Protein AF-A0A662LZW8-F1 (afdb_monomer)

Structure (mmCIF, N/CA/C/O backbone):
data_AF-A0A662LZW8-F1
#
_entry.id   AF-A0A662LZW8-F1
#
loop_
_atom_site.group_PDB
_atom_site.id
_atom_site.type_symbol
_atom_site.label_atom_id
_atom_site.labe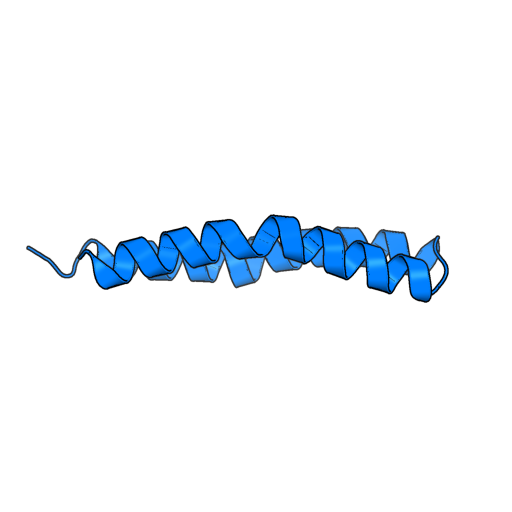l_alt_id
_atom_site.label_comp_id
_atom_site.label_asym_id
_atom_site.label_entity_id
_atom_site.label_seq_id
_atom_site.pdbx_PDB_ins_code
_atom_site.Cartn_x
_atom_site.Cartn_y
_atom_site.Cartn_z
_atom_site.occupancy
_atom_site.B_iso_or_equiv
_atom_site.auth_seq_id
_atom_site.auth_comp_id
_atom_site.auth_asym_id
_atom_site.auth_atom_id
_atom_site.pdbx_PDB_model_num
ATOM 1 N N . MET A 1 1 ? -23.043 7.984 23.585 1.00 44.59 1 MET A N 1
ATOM 2 C CA . MET A 1 1 ? -22.114 8.854 22.821 1.00 44.59 1 MET A CA 1
ATOM 3 C C . MET A 1 1 ? -21.083 7.993 22.073 1.00 44.59 1 MET A C 1
ATOM 5 O O . MET A 1 1 ? -19.888 8.224 22.212 1.00 44.59 1 MET A O 1
ATOM 9 N N . SER A 1 2 ? -21.522 6.968 21.330 1.00 53.56 2 SER A N 1
ATOM 10 C CA . SER A 1 2 ? -20.659 5.877 20.828 1.00 53.56 2 SER A CA 1
ATOM 11 C C . SER A 1 2 ? -20.463 5.853 19.307 1.00 53.56 2 SER A C 1
ATOM 13 O O . SER A 1 2 ? -19.440 5.353 18.858 1.00 53.56 2 SER A O 1
ATOM 15 N N . ASP A 1 3 ? -21.356 6.448 18.512 1.00 57.16 3 ASP A N 1
ATOM 16 C CA . ASP A 1 3 ? -21.280 6.333 17.044 1.00 57.16 3 ASP A CA 1
ATOM 17 C C . ASP A 1 3 ? -20.315 7.334 16.390 1.00 57.16 3 ASP A C 1
ATOM 19 O O . ASP A 1 3 ? -19.703 7.039 15.360 1.00 57.16 3 ASP A O 1
ATOM 23 N N . ASP A 1 4 ? -20.084 8.492 17.021 1.00 59.66 4 ASP A N 1
ATOM 24 C CA . ASP A 1 4 ? -19.325 9.581 16.394 1.00 59.66 4 ASP A CA 1
ATOM 25 C C . ASP A 1 4 ? -17.837 9.270 16.155 1.00 59.66 4 ASP A C 1
ATOM 27 O O . ASP A 1 4 ? -17.174 9.882 15.321 1.00 59.66 4 ASP A O 1
ATOM 31 N N . LYS A 1 5 ? -17.265 8.310 16.888 1.00 62.78 5 LYS A N 1
ATOM 32 C CA . LYS A 1 5 ? -15.851 7.934 16.723 1.00 62.78 5 LYS A CA 1
ATOM 33 C C . LYS A 1 5 ? -15.635 6.852 15.669 1.00 62.78 5 LYS A C 1
ATOM 35 O O . LYS A 1 5 ? -14.498 6.700 15.221 1.00 62.78 5 LYS A O 1
ATOM 40 N N . SER A 1 6 ? -16.677 6.109 15.285 1.00 76.19 6 SER A N 1
ATOM 41 C CA . SER A 1 6 ? -16.557 5.042 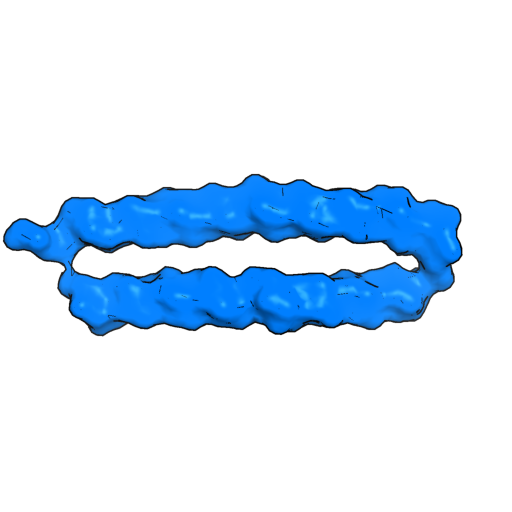14.283 1.00 76.19 6 SER A CA 1
ATOM 42 C C . SER A 1 6 ? -16.404 5.621 12.878 1.00 76.19 6 SER A C 1
ATOM 44 O O . SER A 1 6 ? -15.472 5.255 12.164 1.00 76.19 6 SER A O 1
ATOM 46 N N . TRP A 1 7 ? -17.242 6.599 12.516 1.00 85.69 7 TRP A N 1
ATOM 47 C CA . TRP A 1 7 ? -17.249 7.163 11.163 1.00 85.69 7 TRP A CA 1
ATOM 48 C C . TRP A 1 7 ? -15.950 7.902 10.814 1.00 85.69 7 TRP A C 1
ATOM 50 O O . TRP A 1 7 ? -15.498 7.854 9.672 1.00 85.69 7 TRP A O 1
ATOM 60 N N . ILE A 1 8 ? -15.289 8.530 11.79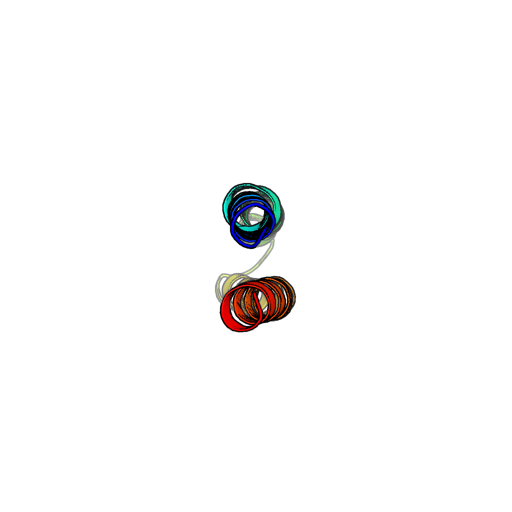4 1.00 89.31 8 ILE A N 1
ATOM 61 C CA . ILE A 1 8 ? -13.977 9.163 11.581 1.00 89.31 8 ILE A CA 1
ATOM 62 C C . ILE A 1 8 ? -12.930 8.107 11.200 1.00 89.31 8 ILE A C 1
ATOM 64 O O . ILE A 1 8 ? -12.138 8.328 10.286 1.00 89.31 8 ILE A O 1
ATOM 68 N N . ALA A 1 9 ? -12.923 6.953 11.875 1.00 90.12 9 ALA A N 1
ATOM 69 C CA . ALA A 1 9 ? -11.989 5.874 11.562 1.00 90.12 9 ALA A CA 1
ATOM 70 C C . ALA A 1 9 ? -12.251 5.284 10.166 1.00 90.12 9 ALA A C 1
ATOM 72 O O . ALA A 1 9 ? -11.291 5.005 9.447 1.00 90.12 9 ALA A O 1
ATOM 73 N N . ASP A 1 10 ? -13.523 5.165 9.769 1.00 92.62 10 ASP A N 1
ATOM 74 C CA . ASP A 1 10 ? -13.919 4.747 8.419 1.00 92.62 10 ASP A CA 1
ATOM 75 C C . ASP A 1 10 ? -13.390 5.716 7.354 1.00 92.62 10 ASP A C 1
ATOM 77 O O . ASP A 1 10 ? -12.713 5.289 6.418 1.00 92.62 10 ASP A O 1
ATOM 81 N N . ILE A 1 11 ? -13.623 7.024 7.520 1.00 94.94 11 ILE A N 1
ATOM 82 C CA . ILE A 1 11 ? -13.142 8.049 6.580 1.00 94.94 11 ILE A CA 1
ATOM 83 C C . ILE A 1 11 ? -11.616 8.025 6.479 1.00 94.94 11 ILE A C 1
ATOM 85 O O . ILE A 1 11 ? -11.078 8.051 5.373 1.00 94.94 11 ILE A O 1
ATOM 89 N N . VAL A 1 12 ? -10.908 7.953 7.610 1.00 94.75 12 VAL A N 1
ATOM 90 C CA . VAL A 1 12 ? -9.437 7.928 7.630 1.00 94.75 12 VAL A CA 1
ATOM 91 C C . VAL A 1 12 ? -8.898 6.684 6.924 1.00 94.75 12 VAL A C 1
ATOM 93 O O . VAL A 1 12 ? -7.963 6.792 6.131 1.00 94.75 12 VAL A O 1
ATOM 96 N N . PHE A 1 13 ? -9.488 5.514 7.173 1.00 95.69 13 PHE A N 1
ATOM 97 C CA . PHE A 1 13 ? -9.068 4.275 6.524 1.00 95.69 13 PHE A CA 1
ATOM 98 C C . PHE A 1 13 ? -9.341 4.303 5.014 1.00 95.69 13 PHE A C 1
ATOM 100 O O . PHE A 1 13 ? -8.451 3.987 4.225 1.00 95.69 13 PHE A O 1
ATOM 107 N N . ILE A 1 14 ? -10.528 4.754 4.598 1.00 96.12 14 ILE A N 1
ATOM 108 C CA . ILE A 1 14 ? -10.880 4.895 3.179 1.00 96.12 14 ILE A CA 1
ATOM 109 C C . ILE A 1 14 ? -9.948 5.893 2.488 1.00 96.12 14 ILE A C 1
ATOM 111 O O . ILE A 1 14 ? -9.429 5.597 1.414 1.00 96.12 14 ILE A O 1
ATOM 115 N N . PHE A 1 15 ? -9.681 7.045 3.108 1.00 96.81 15 PHE A N 1
ATOM 116 C CA . PHE A 1 15 ? -8.739 8.030 2.579 1.00 96.81 15 PHE A CA 1
ATOM 117 C C . PHE A 1 15 ? -7.333 7.441 2.430 1.00 96.81 15 PHE A C 1
ATOM 119 O O . P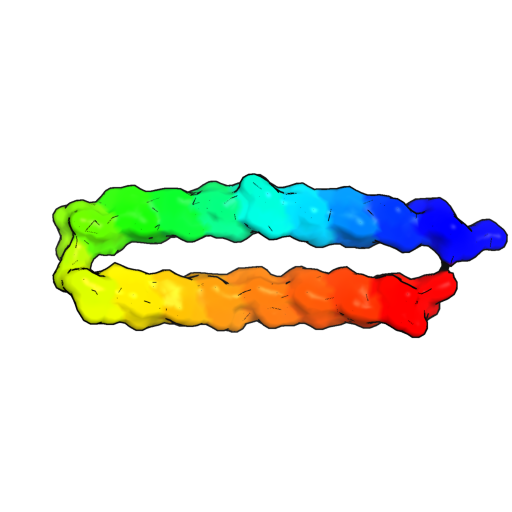HE A 1 15 ? -6.692 7.617 1.394 1.00 96.81 15 PHE A O 1
ATOM 126 N N . TYR A 1 16 ? -6.863 6.691 3.429 1.00 97.06 16 TYR A N 1
ATOM 127 C CA . TYR A 1 16 ? -5.577 6.009 3.348 1.00 97.06 16 TYR A CA 1
ATOM 128 C C . TYR A 1 16 ? -5.521 5.048 2.151 1.00 97.06 16 TYR A C 1
ATOM 130 O O . TYR A 1 16 ? -4.568 5.088 1.375 1.00 97.06 16 TYR A O 1
ATOM 138 N N . VAL A 1 17 ? -6.548 4.214 1.969 1.00 96.06 17 VAL A N 1
ATOM 139 C CA . VAL A 1 17 ? -6.589 3.222 0.885 1.00 96.06 17 VAL A CA 1
ATOM 140 C C . VAL A 1 17 ? -6.702 3.886 -0.490 1.00 96.06 17 VAL A C 1
ATOM 142 O O . VAL A 1 17 ? -5.965 3.515 -1.398 1.00 96.06 17 VAL A O 1
ATOM 145 N N . LEU A 1 18 ? -7.592 4.868 -0.651 1.00 97.06 18 LEU A N 1
ATOM 146 C CA . LEU A 1 18 ? -7.875 5.487 -1.952 1.00 97.06 18 LEU A CA 1
ATOM 147 C C . LEU A 1 18 ? -6.843 6.528 -2.383 1.00 97.06 18 LEU A C 1
ATOM 149 O O . LEU A 1 18 ? -6.708 6.798 -3.574 1.00 97.06 18 LEU A O 1
ATOM 153 N N . VAL A 1 19 ? -6.158 7.156 -1.428 1.00 97.69 19 VAL A N 1
ATOM 154 C CA . 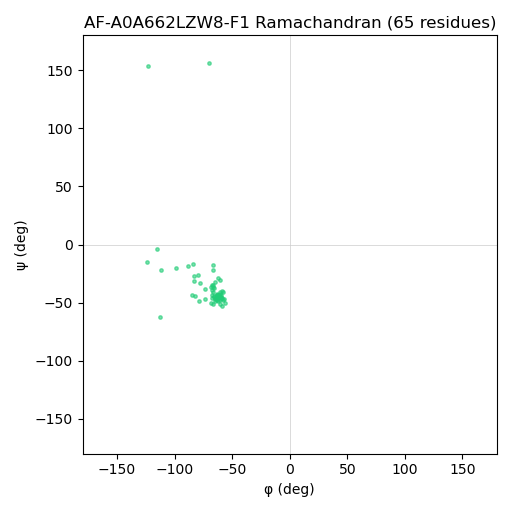VAL A 1 19 ? -5.228 8.249 -1.721 1.00 97.69 19 VAL A CA 1
ATOM 155 C C . VAL A 1 19 ? -3.806 7.815 -1.425 1.00 97.69 19 VAL A C 1
ATOM 157 O O . VAL A 1 19 ? -2.989 7.746 -2.336 1.00 97.69 19 VAL A O 1
ATOM 160 N N . ILE A 1 20 ? -3.496 7.483 -0.172 1.00 97.44 20 ILE A N 1
ATOM 161 C CA . ILE A 1 20 ? -2.109 7.240 0.244 1.00 97.44 20 ILE A CA 1
ATOM 162 C C . ILE A 1 20 ? -1.541 5.986 -0.426 1.00 97.44 20 ILE A C 1
ATOM 164 O O . ILE A 1 20 ? -0.476 6.048 -1.043 1.00 97.44 20 ILE A O 1
ATOM 168 N N . LEU A 1 21 ? -2.256 4.861 -0.350 1.00 97.38 21 LEU A N 1
ATOM 169 C CA . LEU A 1 21 ? -1.808 3.603 -0.945 1.00 97.38 21 LEU A CA 1
ATOM 170 C C . LEU A 1 21 ? -1.769 3.685 -2.477 1.00 97.38 21 LEU A C 1
ATOM 172 O O . LEU A 1 21 ? -0.812 3.205 -3.088 1.00 97.38 21 LEU A O 1
ATOM 176 N N . THR A 1 22 ? -2.767 4.323 -3.095 1.00 97.81 22 THR A N 1
ATOM 177 C CA . THR A 1 22 ? -2.822 4.523 -4.550 1.00 97.81 22 THR A CA 1
ATOM 178 C C . THR A 1 22 ? -1.674 5.393 -5.044 1.00 97.81 22 THR A C 1
ATOM 180 O O . THR A 1 22 ? -0.990 4.998 -5.984 1.00 97.81 22 THR A O 1
ATOM 183 N N . VAL A 1 23 ? -1.409 6.537 -4.405 1.00 98.31 23 VAL A N 1
ATOM 184 C CA . VAL A 1 23 ? -0.312 7.437 -4.794 1.00 98.31 23 VAL A CA 1
ATOM 185 C C . VAL A 1 23 ? 1.043 6.757 -4.609 1.00 98.31 23 VAL A C 1
ATOM 187 O O . VAL A 1 23 ? 1.867 6.797 -5.520 1.00 98.31 23 VAL A O 1
ATOM 190 N N . ALA A 1 24 ? 1.272 6.082 -3.480 1.00 98.06 24 ALA A N 1
ATOM 191 C CA . ALA A 1 24 ? 2.528 5.370 -3.247 1.00 98.06 24 ALA A CA 1
ATOM 192 C C . ALA A 1 24 ? 2.747 4.237 -4.262 1.00 98.06 24 ALA A C 1
ATOM 194 O O . ALA A 1 24 ? 3.832 4.119 -4.830 1.00 98.06 24 ALA A O 1
ATOM 195 N N . SER A 1 25 ? 1.703 3.450 -4.540 1.00 97.94 25 SER A N 1
ATOM 196 C CA . SER A 1 25 ? 1.761 2.391 -5.554 1.00 97.94 25 SER A CA 1
ATOM 197 C C . SER A 1 25 ? 2.001 2.975 -6.944 1.00 97.94 25 SER A C 1
ATOM 199 O O . SER A 1 25 ? 2.831 2.460 -7.683 1.00 97.94 25 SER A O 1
ATOM 201 N N . PHE A 1 26 ? 1.329 4.073 -7.297 1.00 98.12 26 PHE A N 1
ATOM 202 C CA . PHE A 1 26 ? 1.510 4.739 -8.583 1.00 98.12 26 PHE A CA 1
ATOM 203 C C . PHE A 1 26 ? 2.945 5.234 -8.773 1.00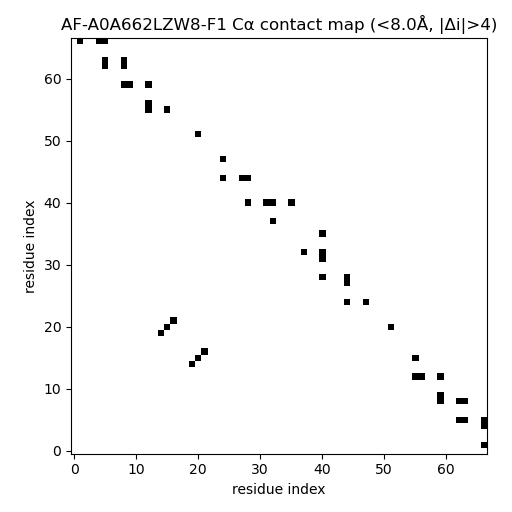 98.12 26 PHE A C 1
ATOM 205 O O . PHE A 1 26 ? 3.545 4.956 -9.806 1.00 98.12 26 PHE A O 1
ATOM 212 N N . ILE A 1 27 ? 3.514 5.911 -7.770 1.00 98.12 27 ILE A N 1
ATOM 213 C CA . ILE A 1 27 ? 4.908 6.376 -7.809 1.00 98.12 27 ILE A CA 1
ATOM 214 C C . ILE A 1 27 ? 5.857 5.189 -7.990 1.00 98.12 27 ILE A C 1
ATOM 216 O O . ILE A 1 27 ? 6.746 5.239 -8.840 1.00 98.12 27 ILE A O 1
ATOM 220 N N . TYR A 1 28 ? 5.643 4.112 -7.228 1.00 98.12 28 TYR A N 1
ATOM 221 C CA . TYR A 1 28 ? 6.440 2.899 -7.354 1.00 98.12 28 TYR A CA 1
ATOM 222 C C . TYR A 1 28 ? 6.351 2.311 -8.766 1.00 98.12 28 TYR A C 1
ATOM 224 O O . TYR A 1 28 ? 7.382 2.120 -9.404 1.00 98.12 28 TYR A O 1
ATOM 232 N N . PHE A 1 29 ? 5.146 2.077 -9.288 1.00 98.12 29 PHE A N 1
ATOM 233 C CA . PHE A 1 29 ? 4.963 1.463 -10.603 1.00 98.12 29 PHE A CA 1
ATOM 234 C C . PHE A 1 29 ? 5.445 2.355 -11.750 1.00 98.12 29 PHE A C 1
ATOM 236 O O . PHE A 1 29 ? 6.023 1.832 -12.698 1.00 98.12 29 PHE A O 1
ATOM 243 N N . ALA A 1 30 ? 5.275 3.677 -11.662 1.00 97.75 30 ALA A N 1
ATOM 244 C CA . ALA A 1 30 ? 5.771 4.615 -12.671 1.00 97.75 30 ALA A CA 1
ATOM 245 C C . ALA A 1 30 ? 7.295 4.505 -12.853 1.00 97.75 30 ALA A C 1
ATOM 247 O O . ALA A 1 30 ? 7.799 4.530 -13.978 1.00 97.75 30 ALA A O 1
ATOM 248 N N . TYR A 1 31 ? 8.026 4.329 -11.750 1.00 97.81 31 TYR A N 1
ATOM 249 C CA . TYR A 1 31 ? 9.467 4.104 -11.782 1.00 97.81 31 TYR A CA 1
ATOM 250 C C . TYR A 1 31 ? 9.827 2.655 -12.137 1.00 97.81 31 TYR A C 1
ATOM 252 O O . TYR A 1 31 ? 10.659 2.405 -13.006 1.00 97.81 31 TYR A O 1
ATOM 260 N N . ALA A 1 32 ? 9.201 1.685 -11.476 1.00 97.69 32 ALA A N 1
ATOM 261 C CA . ALA A 1 32 ? 9.584 0.284 -11.562 1.00 97.69 32 ALA A CA 1
ATOM 262 C C . ALA A 1 32 ? 9.317 -0.296 -12.958 1.00 97.69 32 ALA A C 1
ATOM 264 O O . ALA A 1 32 ? 10.195 -0.942 -13.516 1.00 97.69 32 ALA A O 1
ATOM 265 N N . LEU A 1 33 ? 8.165 0.006 -13.570 1.00 97.38 33 LEU A N 1
ATOM 266 C CA . LEU A 1 33 ? 7.817 -0.501 -14.906 1.00 97.38 33 LEU A CA 1
ATOM 267 C C . LEU A 1 33 ? 8.714 0.046 -16.026 1.00 97.38 33 LEU A C 1
ATOM 269 O O . LEU A 1 33 ? 8.721 -0.511 -17.119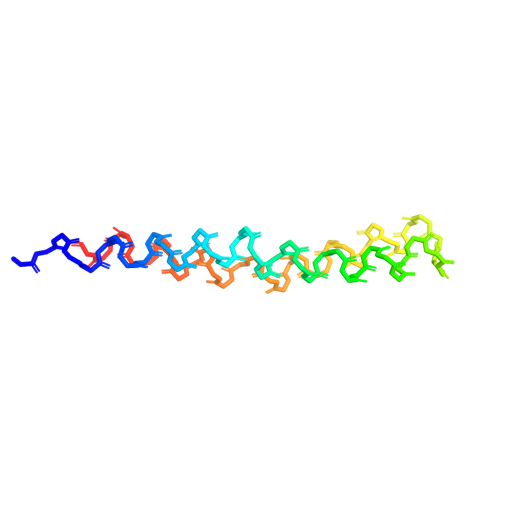 1.00 97.38 33 LEU A O 1
ATOM 273 N N . THR A 1 34 ? 9.438 1.141 -15.783 1.00 96.44 34 THR A N 1
ATOM 274 C CA . THR A 1 34 ? 10.333 1.756 -16.775 1.00 96.44 34 THR A CA 1
ATOM 275 C C . THR A 1 34 ? 11.797 1.362 -16.593 1.00 96.44 34 THR A C 1
ATOM 277 O O . THR A 1 34 ? 12.569 1.493 -17.539 1.00 96.44 34 THR A O 1
ATOM 280 N N . ASN A 1 35 ? 12.185 0.886 -15.405 1.00 97.56 35 ASN A N 1
ATOM 281 C CA . ASN A 1 35 ? 13.591 0.673 -15.045 1.00 97.56 35 ASN A CA 1
ATOM 282 C C . ASN A 1 35 ? 13.920 -0.757 -14.602 1.00 97.56 35 ASN A C 1
ATOM 284 O O . ASN A 1 35 ? 15.099 -1.088 -14.502 1.00 97.56 35 ASN A O 1
ATOM 288 N N . LEU A 1 36 ? 12.919 -1.581 -14.291 1.00 97.12 36 LEU A N 1
ATOM 289 C CA . LEU A 1 36 ? 13.112 -2.909 -13.719 1.00 97.12 36 LEU A CA 1
ATOM 290 C C . LEU A 1 36 ? 12.461 -3.988 -14.581 1.00 97.12 36 LEU A C 1
ATOM 292 O O . LEU A 1 36 ? 11.476 -3.758 -15.281 1.00 97.12 36 LEU A O 1
ATOM 296 N N . GLU A 1 37 ? 13.014 -5.188 -14.470 1.00 97.50 37 GLU A N 1
ATOM 297 C CA . GLU A 1 37 ? 12.444 -6.399 -15.037 1.00 97.50 37 GLU A CA 1
ATOM 298 C C . GLU A 1 37 ? 11.169 -6.811 -14.276 1.00 97.50 37 GLU A C 1
ATOM 300 O O . GLU A 1 37 ? 10.919 -6.432 -13.126 1.00 97.50 37 GLU A O 1
ATOM 305 N N . SER A 1 38 ? 10.302 -7.573 -14.945 1.00 96.38 38 SER A N 1
ATOM 306 C CA . SER A 1 38 ? 8.937 -7.828 -14.450 1.00 96.38 38 SER A CA 1
ATOM 307 C C . SER A 1 38 ? 8.898 -8.539 -13.090 1.00 96.38 38 SER A C 1
ATOM 309 O O . SER A 1 38 ? 7.966 -8.328 -12.309 1.00 96.38 38 SER A O 1
ATOM 311 N N . ILE A 1 39 ? 9.892 -9.382 -12.791 1.00 97.75 39 ILE A N 1
ATOM 312 C CA . ILE A 1 39 ? 9.937 -10.140 -11.535 1.00 97.75 39 ILE A CA 1
ATOM 313 C C . ILE A 1 39 ? 10.305 -9.237 -10.348 1.00 97.75 39 ILE A C 1
ATOM 315 O O . ILE A 1 39 ? 9.698 -9.336 -9.282 1.00 97.75 39 ILE A O 1
ATOM 319 N N . GLU A 1 40 ? 11.216 -8.289 -10.541 1.00 97.19 40 GLU A N 1
ATOM 320 C CA . GLU A 1 40 ? 11.632 -7.284 -9.565 1.00 97.19 40 GLU A CA 1
ATOM 321 C C . GLU A 1 40 ? 10.492 -6.309 -9.272 1.00 97.19 40 GLU A C 1
ATOM 323 O O . GLU A 1 40 ? 10.275 -5.952 -8.110 1.00 97.19 40 GLU A O 1
ATOM 328 N N . VAL A 1 41 ? 9.720 -5.929 -10.300 1.00 98.19 41 VAL A N 1
ATOM 329 C CA . VAL A 1 41 ? 8.497 -5.127 -10.135 1.00 98.19 41 VAL A CA 1
ATOM 330 C C . VAL A 1 41 ? 7.484 -5.858 -9.246 1.00 98.19 41 VAL A C 1
ATOM 332 O O . VAL A 1 41 ? 6.902 -5.269 -8.333 1.00 98.19 41 VAL A O 1
ATOM 335 N N . ALA A 1 42 ? 7.273 -7.155 -9.477 1.00 98.06 42 ALA A N 1
ATOM 336 C CA . ALA A 1 42 ? 6.328 -7.941 -8.687 1.00 98.06 42 ALA A CA 1
ATOM 337 C C . ALA A 1 42 ? 6.781 -8.087 -7.223 1.00 98.06 42 ALA A C 1
ATOM 339 O O . ALA A 1 42 ? 5.981 -7.901 -6.301 1.00 98.06 42 ALA A O 1
ATOM 340 N N . ILE A 1 43 ? 8.067 -8.374 -6.998 1.00 98.25 43 ILE A N 1
ATOM 341 C CA . ILE A 1 43 ? 8.637 -8.501 -5.651 1.00 98.25 43 ILE A CA 1
ATOM 342 C C . ILE A 1 43 ? 8.557 -7.166 -4.906 1.00 98.25 43 ILE A C 1
ATOM 344 O O . ILE A 1 43 ? 8.110 -7.129 -3.759 1.00 98.25 43 ILE A O 1
ATOM 348 N N . GLY A 1 44 ? 8.948 -6.059 -5.539 1.00 98.06 44 GLY A N 1
ATOM 349 C CA . GLY A 1 44 ? 8.911 -4.753 -4.888 1.00 98.06 44 GLY A CA 1
ATOM 350 C C . GLY A 1 44 ? 7.485 -4.277 -4.596 1.00 98.06 44 GLY A C 1
ATOM 351 O O . GLY A 1 44 ? 7.257 -3.721 -3.522 1.00 98.06 44 GLY A O 1
ATOM 352 N N . ALA A 1 45 ? 6.508 -4.579 -5.459 1.00 98.00 45 ALA A N 1
ATOM 353 C CA . ALA A 1 45 ? 5.093 -4.337 -5.167 1.00 98.00 45 ALA A CA 1
ATOM 354 C C . ALA A 1 45 ? 4.629 -5.120 -3.928 1.00 98.00 45 ALA A C 1
ATOM 356 O O . ALA A 1 45 ? 3.996 -4.554 -3.034 1.00 98.00 45 ALA A O 1
ATOM 357 N N . ALA A 1 46 ? 4.993 -6.404 -3.837 1.00 98.25 46 ALA A N 1
ATOM 358 C CA . ALA A 1 46 ? 4.666 -7.232 -2.681 1.00 98.25 46 ALA A CA 1
ATOM 359 C C . ALA A 1 46 ? 5.283 -6.673 -1.388 1.00 98.25 46 ALA A C 1
ATOM 361 O O . ALA A 1 46 ? 4.598 -6.594 -0.368 1.00 98.25 46 ALA A O 1
ATOM 362 N N . VAL A 1 47 ? 6.543 -6.227 -1.433 1.00 98.31 47 VAL A N 1
ATOM 363 C CA . VAL A 1 47 ? 7.228 -5.599 -0.289 1.00 98.31 47 VAL A CA 1
ATOM 364 C C . VAL A 1 47 ? 6.564 -4.278 0.104 1.00 98.31 47 VAL A C 1
ATOM 366 O O . VAL A 1 47 ? 6.282 -4.066 1.284 1.00 98.31 47 VAL A O 1
ATOM 369 N N . LEU A 1 48 ? 6.268 -3.408 -0.865 1.00 97.88 48 LEU A N 1
ATOM 370 C CA . LEU A 1 48 ? 5.600 -2.127 -0.628 1.00 97.88 48 LEU A CA 1
ATOM 371 C C . LEU A 1 48 ? 4.269 -2.338 0.100 1.00 97.88 48 LEU A C 1
ATOM 373 O O . LEU A 1 48 ? 4.010 -1.728 1.139 1.00 97.88 48 LEU A O 1
ATOM 377 N N . TRP A 1 49 ? 3.440 -3.243 -0.411 1.00 97.81 49 TRP A N 1
ATOM 378 C CA . TRP A 1 49 ? 2.142 -3.543 0.182 1.00 97.81 49 TRP A CA 1
ATOM 379 C C . TRP A 1 49 ? 2.259 -4.246 1.534 1.00 97.81 49 TRP A C 1
ATOM 381 O O . TRP A 1 49 ? 1.497 -3.921 2.444 1.00 97.81 49 TRP A O 1
ATOM 391 N N . ALA A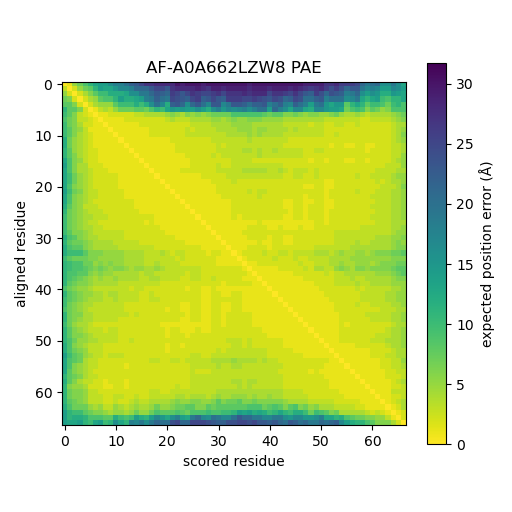 1 50 ? 3.237 -5.136 1.716 1.00 97.31 50 ALA A N 1
ATOM 392 C CA . ALA A 1 50 ? 3.506 -5.770 3.006 1.00 97.31 50 ALA A CA 1
ATOM 393 C C . ALA A 1 50 ? 3.906 -4.758 4.093 1.00 97.31 50 ALA A C 1
ATOM 395 O O . ALA A 1 50 ? 3.630 -4.985 5.266 1.00 97.31 50 ALA A O 1
ATOM 396 N N . ILE A 1 51 ? 4.517 -3.630 3.727 1.00 96.94 51 ILE A N 1
ATOM 397 C CA . ILE A 1 51 ? 4.841 -2.551 4.670 1.00 96.94 51 ILE A CA 1
ATOM 398 C C . ILE A 1 51 ? 3.619 -1.657 4.911 1.00 96.94 51 ILE A C 1
ATOM 400 O O . ILE A 1 51 ? 3.318 -1.296 6.049 1.00 96.94 51 ILE A O 1
ATOM 404 N N . MET A 1 52 ? 2.910 -1.289 3.843 1.00 97.12 52 MET A N 1
ATOM 405 C CA . MET A 1 52 ? 1.878 -0.253 3.902 1.00 97.12 52 MET A CA 1
ATOM 406 C C . MET A 1 52 ? 0.515 -0.750 4.387 1.00 97.12 52 MET A C 1
ATOM 408 O O . MET A 1 52 ? -0.212 0.009 5.014 1.00 97.12 52 MET A O 1
ATOM 412 N N . ILE A 1 53 ? 0.135 -1.999 4.118 1.00 96.62 53 ILE A N 1
ATOM 413 C CA . ILE A 1 53 ? -1.227 -2.487 4.387 1.00 96.62 53 ILE A CA 1
ATOM 414 C C . ILE A 1 53 ? -1.434 -2.969 5.836 1.00 96.62 53 ILE A C 1
ATOM 416 O O . ILE A 1 53 ? -2.465 -2.617 6.420 1.00 96.62 53 ILE A O 1
ATOM 420 N N . PRO A 1 54 ? -0.522 -3.738 6.469 1.00 97.44 54 PRO A N 1
ATOM 421 C CA . PRO A 1 54 ? -0.846 -4.405 7.732 1.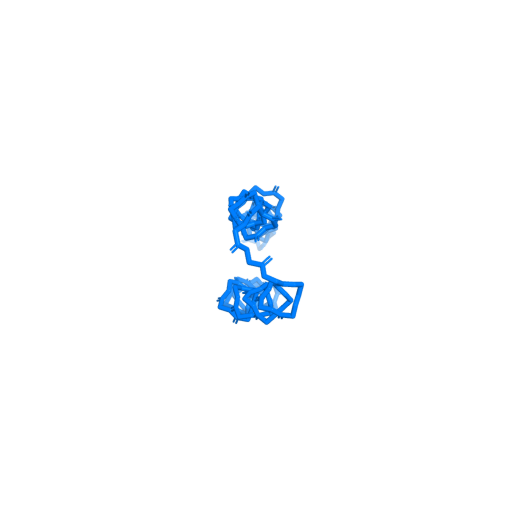00 97.44 54 PRO A CA 1
ATOM 422 C C . PRO A 1 54 ? -1.211 -3.463 8.879 1.00 97.44 54 PRO A C 1
ATOM 424 O O . PRO A 1 54 ? -2.186 -3.715 9.585 1.00 97.44 54 PRO A O 1
ATOM 427 N N . TYR A 1 55 ? -0.465 -2.370 9.069 1.00 94.12 55 TYR A N 1
ATOM 428 C CA . TYR A 1 55 ? -0.706 -1.464 10.195 1.00 94.12 55 TYR A CA 1
ATOM 429 C C . TYR A 1 55 ? -2.031 -0.686 10.076 1.00 94.12 55 TYR A C 1
ATOM 431 O O . TYR A 1 55 ? -2.816 -0.737 11.026 1.00 94.12 55 TYR A O 1
ATOM 439 N N . PRO A 1 56 ? -2.349 -0.021 8.947 1.00 93.94 56 PRO A N 1
ATOM 440 C CA . PRO A 1 56 ? -3.641 0.642 8.762 1.00 93.94 56 PRO A CA 1
ATOM 441 C C . PRO A 1 56 ? -4.830 -0.306 8.909 1.00 93.94 56 PRO A C 1
ATOM 443 O O . PRO A 1 56 ? -5.816 0.054 9.552 1.00 93.94 56 PRO A O 1
ATOM 446 N N . VAL A 1 57 ? -4.724 -1.531 8.376 1.00 95.38 57 VAL A N 1
ATOM 447 C CA . VAL A 1 57 ? -5.769 -2.557 8.520 1.00 95.38 57 VAL A CA 1
ATOM 448 C C . VAL A 1 57 ? -5.926 -2.970 9.983 1.00 95.38 57 VAL A C 1
ATOM 450 O O . VAL A 1 57 ? -7.041 -2.958 10.505 1.00 95.38 57 VAL A O 1
ATOM 453 N N . TYR A 1 58 ? -4.827 -3.280 10.676 1.00 95.12 58 TYR A N 1
ATOM 454 C CA . TYR A 1 58 ? -4.855 -3.620 12.100 1.00 95.12 58 TYR A CA 1
ATOM 455 C C . TYR A 1 58 ? -5.477 -2.500 12.943 1.00 95.12 58 TYR A C 1
ATOM 457 O O . TYR A 1 58 ? -6.346 -2.755 13.780 1.00 95.12 58 TYR A O 1
ATOM 465 N N . TRP A 1 59 ? -5.057 -1.255 12.714 1.00 94.38 59 TRP A N 1
ATOM 466 C CA . TRP A 1 59 ? -5.564 -0.091 13.433 1.00 94.38 59 TRP A CA 1
ATOM 467 C C . TRP A 1 59 ? -7.066 0.103 13.214 1.00 94.38 59 TRP A C 1
ATOM 469 O O . TRP A 1 59 ? -7.803 0.299 14.184 1.00 94.38 59 TRP A O 1
ATOM 479 N N . TYR A 1 60 ? -7.520 -0.004 11.963 1.00 93.56 60 TYR A N 1
ATOM 480 C CA . TYR A 1 60 ? -8.926 0.145 11.604 1.00 93.56 60 TYR A CA 1
ATOM 481 C C . TYR A 1 60 ? -9.795 -0.932 12.267 1.00 93.56 60 TYR A C 1
ATOM 483 O O . TYR A 1 60 ? -10.778 -0.613 12.939 1.00 93.56 60 TYR A O 1
ATOM 491 N N . LEU A 1 61 ? -9.385 -2.201 12.178 1.00 91.81 61 LEU A N 1
ATOM 492 C CA . LEU A 1 61 ? -10.093 -3.312 12.819 1.00 91.81 61 LEU A CA 1
ATOM 493 C C . LEU A 1 61 ? -10.137 -3.157 14.340 1.00 91.81 61 LEU A C 1
ATOM 495 O O . LEU A 1 61 ? -11.191 -3.331 14.951 1.00 91.81 61 LEU A O 1
ATOM 499 N N . LYS A 1 62 ? -9.017 -2.768 14.959 1.00 91.38 62 LYS A N 1
ATOM 500 C CA . LYS A 1 62 ? -8.959 -2.510 16.402 1.00 91.38 62 LYS A CA 1
ATOM 501 C C . LYS A 1 62 ? -9.914 -1.392 16.817 1.00 91.38 62 LYS A C 1
ATOM 503 O O . LYS A 1 62 ? -10.556 -1.505 17.854 1.00 91.38 62 LYS A O 1
ATOM 508 N N . LYS A 1 63 ? -10.022 -0.321 16.027 1.00 88.50 63 LYS A N 1
ATOM 509 C CA . LYS A 1 63 ? -10.958 0.781 16.291 1.00 88.50 63 LYS A CA 1
ATOM 510 C C . LYS A 1 63 ? -12.419 0.366 16.145 1.00 88.50 63 LYS A C 1
ATOM 512 O O . LYS A 1 63 ? -13.241 0.850 16.912 1.00 88.50 63 LYS A O 1
ATOM 517 N N . LYS A 1 64 ? -12.722 -0.529 15.205 1.00 84.38 64 LYS A N 1
ATOM 518 C CA . LYS A 1 64 ? -14.083 -1.005 14.931 1.00 84.38 64 LYS A CA 1
ATOM 519 C C . LYS A 1 64 ? -14.586 -2.049 15.928 1.00 84.38 64 LYS A C 1
ATOM 521 O O . LYS A 1 64 ? -15.772 -2.091 16.203 1.00 84.38 64 LYS A O 1
ATOM 526 N N . LEU A 1 65 ? -13.695 -2.892 16.451 1.00 81.56 65 LEU A N 1
ATOM 527 C CA . LEU A 1 65 ? -14.047 -3.947 17.412 1.00 81.56 65 LEU A CA 1
ATOM 528 C C . LEU A 1 65 ? -14.110 -3.461 18.869 1.00 81.56 65 LEU A C 1
ATOM 530 O O . LEU A 1 65 ? -14.602 -4.190 19.723 1.00 81.56 65 LEU A O 1
ATOM 534 N N . HIS A 1 66 ? -13.539 -2.292 19.172 1.00 68.50 66 HIS A N 1
ATOM 535 C CA . HIS A 1 66 ? -13.386 -1.778 20.542 1.00 68.50 66 HIS A CA 1
ATOM 536 C C . HIS A 1 66 ? -14.179 -0.487 20.818 1.00 68.50 66 HIS A C 1
ATOM 538 O O . HIS A 1 66 ? -14.139 0.009 21.943 1.00 68.50 66 HIS A O 1
ATOM 544 N N . ASN A 1 67 ? -14.847 0.065 19.800 1.00 56.84 67 ASN A N 1
ATOM 545 C CA . ASN A 1 67 ? -15.896 1.082 19.935 1.00 56.84 67 ASN A CA 1
ATOM 546 C C . ASN A 1 67 ? -17.259 0.388 19.913 1.00 56.84 67 ASN A C 1
ATOM 548 O O . ASN A 1 67 ? -18.173 0.924 20.575 1.00 56.84 67 ASN A O 1
#

Mean predicted aligned error: 4.57 Å

Radius of gyration: 15.52 Å; Cα contacts (8 Å, |Δi|>4): 26; chains: 1; bounding box: 36×20×40 Å

Solvent-accessible surface area (backbone atoms only — not comparable to full-atom values): 3856 Å² total; per-residue (Å²): 143,61,66,78,66,51,58,55,51,51,52,53,50,52,47,40,56,71,44,54,51,44,52,54,48,48,56,49,47,65,51,31,74,75,74,47,57,75,68,58,42,53,51,50,50,52,51,52,46,64,66,62,46,56,60,60,52,51,53,47,51,52,53,66,76,73,98

pLDDT: mean 91.43, std 12.47, range [44.59, 98.31]

Sequence (67 aa):
MSDDKSWIADIVFIFYVLVILTVASFIYFAYALTNLESIEVAIGAAVLWAIMIPYPVYWYLKKKLHN

Secondary structure (DSSP, 8-state):
--SHHHHHHHHHHHHIIIIIIHHHHHHHHHHHHHHS-HHHHHHHHHHHHHHHSHHHHHHHHHHHHH-

Foldseek 3Di:
DPPPQLVVLVVVLCCCVVPVLVVVLCVLCVVDVVPHDPVVSVVVSVVSCVVRPPPSVVVSVCSVVVD